Protein AF-A0A940M0L2-F1 (afdb_monomer)

pLDDT: mean 81.34, std 17.47, range [38.0, 96.5]

Foldseek 3Di:
DDDDDDDDDDDDDDDDPPPPPDDDDPDPQLKDKDPKDKDDDPDPDDPDIDIDTDIDRNDPDDDDDDDDDDPVDPDDDDWDWDQDPNDTDID

Structure (mmCIF, N/CA/C/O backbone):
data_AF-A0A940M0L2-F1
#
_entry.id   AF-A0A940M0L2-F1
#
loop_
_atom_site.group_PDB
_atom_site.id
_atom_site.type_symbol
_atom_site.label_atom_id
_atom_site.label_alt_id
_atom_site.label_comp_id
_atom_site.label_asym_id
_atom_site.label_entity_id
_atom_site.label_seq_id
_atom_site.pdbx_PDB_ins_code
_atom_site.Cartn_x
_atom_site.Cartn_y
_atom_site.Cartn_z
_atom_site.occupancy
_atom_site.B_iso_or_equiv
_atom_site.auth_seq_id
_atom_site.auth_comp_id
_atom_site.auth_asym_id
_atom_site.auth_atom_id
_atom_site.pdbx_PDB_model_num
ATOM 1 N N . MET A 1 1 ? 76.991 -20.401 2.405 1.00 38.00 1 MET A N 1
ATOM 2 C CA . MET A 1 1 ? 75.808 -21.227 2.740 1.00 38.00 1 MET A CA 1
ATOM 3 C C . MET A 1 1 ? 74.741 -20.302 3.301 1.00 38.00 1 MET A C 1
ATOM 5 O O . MET A 1 1 ? 74.886 -19.836 4.420 1.00 38.00 1 MET A O 1
ATOM 9 N N . HIS A 1 2 ? 73.747 -19.942 2.488 1.00 41.41 2 HIS A N 1
ATOM 10 C CA . HIS A 1 2 ? 72.676 -19.023 2.878 1.00 41.41 2 HIS A CA 1
ATOM 11 C C . HIS A 1 2 ? 71.488 -19.806 3.447 1.00 41.41 2 HIS A C 1
ATOM 13 O O . HIS A 1 2 ? 71.062 -20.812 2.880 1.00 41.41 2 HIS A O 1
ATOM 19 N N . ILE A 1 3 ? 71.017 -19.355 4.607 1.00 46.16 3 ILE A N 1
ATOM 20 C CA . ILE A 1 3 ? 69.958 -19.949 5.424 1.00 46.16 3 ILE A CA 1
ATOM 21 C C . ILE A 1 3 ? 68.615 -19.789 4.690 1.00 46.16 3 ILE A C 1
ATOM 23 O O . ILE A 1 3 ? 68.267 -18.692 4.261 1.00 46.16 3 ILE A O 1
ATOM 27 N N . ARG A 1 4 ? 67.873 -20.891 4.518 1.00 49.44 4 ARG A N 1
AT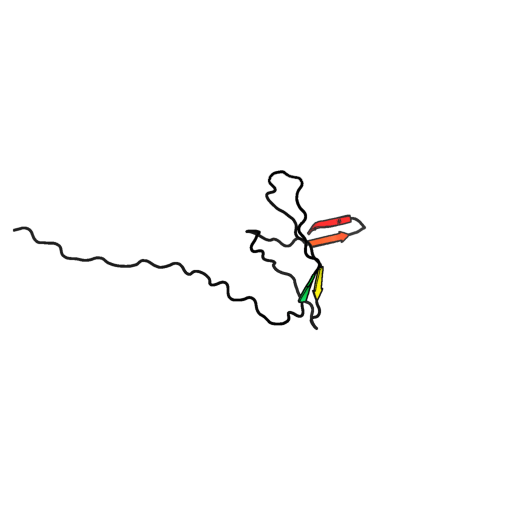OM 28 C CA . ARG A 1 4 ? 66.541 -20.915 3.886 1.00 49.44 4 ARG A CA 1
ATOM 29 C C . ARG A 1 4 ? 65.503 -20.356 4.868 1.00 49.44 4 ARG A C 1
ATOM 31 O O . ARG A 1 4 ? 65.420 -20.894 5.972 1.00 49.44 4 ARG A O 1
ATOM 38 N N . PRO A 1 5 ? 64.667 -19.370 4.501 1.00 50.72 5 PRO A N 1
ATOM 39 C CA . PRO A 1 5 ? 63.533 -19.002 5.327 1.00 50.72 5 PRO A CA 1
ATOM 40 C C . PRO A 1 5 ? 62.374 -19.952 5.006 1.00 50.72 5 PRO A C 1
ATOM 42 O O . PRO A 1 5 ? 61.806 -19.934 3.916 1.00 50.72 5 PRO A O 1
ATOM 45 N N . VAL A 1 6 ? 62.040 -20.811 5.963 1.00 57.16 6 VAL A N 1
ATOM 46 C CA . VAL A 1 6 ? 60.713 -21.419 6.057 1.00 57.16 6 VAL A CA 1
ATOM 47 C C . VAL A 1 6 ? 59.952 -20.565 7.054 1.00 57.16 6 VAL A C 1
ATOM 49 O O . VAL A 1 6 ? 60.351 -20.533 8.210 1.00 57.16 6 VAL A O 1
ATOM 52 N N . LEU A 1 7 ? 58.883 -19.892 6.630 1.00 56.47 7 LEU A N 1
ATOM 53 C CA . LEU A 1 7 ? 57.698 -19.713 7.471 1.00 56.47 7 LEU A CA 1
ATOM 54 C C . LEU A 1 7 ? 56.513 -19.211 6.644 1.00 56.47 7 LEU A C 1
ATOM 56 O O . LEU A 1 7 ? 56.367 -18.046 6.292 1.00 56.47 7 LEU A O 1
ATOM 60 N N . LEU A 1 8 ? 55.701 -20.212 6.327 1.00 55.97 8 LEU A N 1
ATOM 61 C CA . LEU A 1 8 ? 54.299 -20.207 5.961 1.00 55.97 8 LEU A CA 1
ATOM 62 C C . LEU A 1 8 ? 53.502 -19.207 6.827 1.00 55.97 8 LEU A C 1
ATOM 64 O O . LEU A 1 8 ? 53.422 -19.380 8.040 1.00 55.97 8 LEU A O 1
ATOM 68 N N . ALA A 1 9 ? 52.891 -18.195 6.210 1.00 52.84 9 ALA A N 1
ATOM 69 C CA . ALA A 1 9 ? 51.915 -17.315 6.853 1.00 52.84 9 ALA A CA 1
ATOM 70 C C . ALA A 1 9 ? 50.584 -17.415 6.095 1.00 52.84 9 ALA A C 1
ATOM 72 O O . ALA A 1 9 ? 50.291 -16.666 5.168 1.00 52.84 9 ALA A O 1
ATOM 73 N N . THR A 1 10 ? 49.814 -18.434 6.460 1.00 59.12 10 THR A N 1
ATOM 74 C CA . THR A 1 10 ? 48.383 -18.584 6.171 1.00 59.12 10 THR A CA 1
ATOM 75 C C . THR A 1 10 ? 47.611 -17.882 7.289 1.00 59.12 10 THR A C 1
ATOM 77 O O . THR A 1 10 ? 48.049 -18.032 8.420 1.00 59.12 10 THR A O 1
ATOM 80 N N . LEU A 1 11 ? 46.520 -17.154 6.982 1.00 56.53 11 LEU A N 1
ATOM 81 C CA . LEU A 1 11 ? 45.418 -16.620 7.838 1.00 56.53 11 LEU A CA 1
ATOM 82 C C . LEU A 1 11 ? 44.975 -15.280 7.188 1.00 56.53 11 LEU A C 1
ATOM 84 O O . LEU A 1 11 ? 45.829 -14.463 6.882 1.00 56.53 11 LEU A O 1
ATOM 88 N N . LEU A 1 12 ? 43.724 -14.913 6.901 1.00 55.25 12 LEU A N 1
ATOM 89 C CA . LEU A 1 12 ? 42.380 -15.358 7.268 1.00 55.25 12 LEU A CA 1
ATOM 90 C C . LEU A 1 12 ? 41.430 -14.715 6.230 1.00 55.25 12 LEU A C 1
ATOM 92 O O . LEU A 1 12 ? 41.282 -13.495 6.211 1.00 55.25 12 LEU A O 1
ATOM 96 N N . PHE A 1 13 ? 40.794 -15.499 5.358 1.00 53.66 13 PHE A N 1
ATOM 97 C CA . PHE A 1 13 ? 39.661 -15.017 4.558 1.00 53.66 13 PHE A CA 1
ATOM 98 C C . PHE A 1 13 ? 38.423 -15.087 5.460 1.00 53.66 13 PHE A C 1
ATOM 100 O O . PHE A 1 13 ? 37.966 -16.182 5.776 1.00 53.66 13 PHE A O 1
ATOM 107 N N . LEU A 1 14 ? 37.912 -13.942 5.920 1.00 58.25 14 LEU A N 1
ATOM 108 C CA . LEU A 1 14 ? 36.625 -13.852 6.614 1.00 58.25 14 LEU A CA 1
ATOM 109 C C . LEU A 1 14 ? 35.523 -13.813 5.536 1.00 58.25 14 LEU A C 1
ATOM 111 O O . LEU A 1 14 ? 35.411 -12.794 4.849 1.00 58.25 14 LEU A O 1
ATOM 115 N N . PRO A 1 15 ? 34.723 -14.875 5.316 1.00 57.00 15 PRO A N 1
ATOM 116 C CA . PRO A 1 15 ? 33.593 -14.770 4.409 1.00 57.00 15 PRO A CA 1
ATOM 117 C C . PRO A 1 15 ? 32.520 -13.922 5.097 1.00 57.00 15 PRO A C 1
ATOM 119 O O . PRO A 1 15 ? 32.135 -14.185 6.237 1.00 57.00 15 PRO A O 1
ATOM 122 N N . GLY A 1 16 ? 32.087 -12.861 4.414 1.00 57.97 16 GLY A N 1
ATOM 123 C CA . GLY A 1 16 ? 31.089 -11.926 4.919 1.00 57.97 16 GLY A CA 1
ATOM 124 C C . GLY A 1 16 ? 29.808 -12.638 5.352 1.00 57.97 16 GLY A C 1
ATOM 125 O O . GLY A 1 16 ? 29.327 -13.543 4.669 1.00 57.97 16 GLY A O 1
ATOM 126 N N . LEU A 1 17 ? 29.254 -12.210 6.490 1.00 60.69 17 LEU A N 1
ATOM 127 C CA . LEU A 1 17 ? 27.917 -12.587 6.937 1.00 60.69 17 LEU A CA 1
ATOM 128 C C . LEU A 1 17 ? 26.905 -12.182 5.856 1.00 60.69 17 LEU A C 1
ATOM 130 O O . LEU A 1 17 ? 26.464 -11.036 5.790 1.00 60.69 17 LEU A O 1
ATOM 134 N N . ALA A 1 18 ? 26.520 -13.130 5.006 1.00 60.47 18 ALA A N 1
ATOM 135 C CA . ALA A 1 18 ? 25.305 -13.015 4.224 1.00 60.47 18 ALA A CA 1
ATOM 136 C C . ALA A 1 18 ? 24.132 -13.115 5.206 1.00 60.47 18 ALA A C 1
ATOM 138 O O . ALA A 1 18 ? 23.860 -14.184 5.754 1.00 60.47 18 ALA A O 1
ATOM 139 N N . ALA A 1 19 ? 23.461 -11.992 5.468 1.00 60.91 19 ALA A N 1
ATOM 140 C CA . ALA A 1 19 ? 22.199 -11.991 6.191 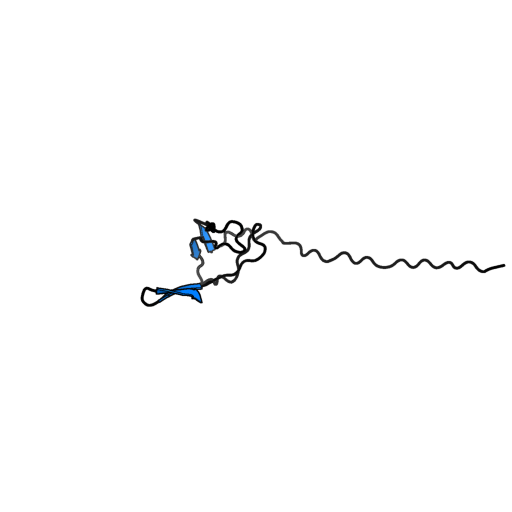1.00 60.91 19 ALA A CA 1
ATOM 141 C C . ALA A 1 19 ? 21.194 -12.833 5.392 1.00 60.91 19 ALA A C 1
ATOM 143 O O . ALA A 1 19 ? 20.675 -12.400 4.363 1.00 60.91 19 ALA A O 1
ATOM 144 N N . ALA A 1 20 ? 20.966 -14.070 5.832 1.00 59.44 20 ALA A N 1
ATOM 145 C CA . ALA A 1 20 ? 19.966 -14.940 5.243 1.00 59.44 20 ALA A CA 1
ATOM 146 C C . ALA A 1 20 ? 18.591 -14.292 5.447 1.00 59.44 20 ALA A C 1
ATOM 148 O O . ALA A 1 20 ? 18.098 -14.191 6.570 1.00 59.44 20 ALA A O 1
ATOM 149 N N . ALA A 1 21 ? 17.976 -13.829 4.358 1.00 63.16 21 ALA A N 1
ATOM 150 C CA . ALA A 1 21 ? 16.581 -13.425 4.361 1.00 63.16 21 ALA A CA 1
ATOM 151 C C . ALA A 1 21 ? 15.736 -14.673 4.656 1.00 63.16 21 ALA A C 1
ATOM 153 O O . ALA A 1 21 ? 15.507 -15.502 3.775 1.00 63.16 21 ALA A O 1
ATOM 154 N N . GLY A 1 22 ? 15.336 -14.842 5.918 1.00 61.91 22 GLY A N 1
ATOM 155 C CA . GLY A 1 22 ? 14.474 -15.941 6.335 1.00 61.91 22 GLY A CA 1
ATOM 156 C C . GLY A 1 22 ? 13.134 -15.925 5.582 1.00 61.91 22 GLY A C 1
ATOM 157 O O . GLY A 1 22 ? 12.688 -14.858 5.136 1.00 61.91 22 GLY A O 1
ATOM 158 N N . PRO A 1 23 ? 12.484 -17.092 5.417 1.00 61.16 23 PRO A N 1
ATOM 159 C CA . PRO A 1 23 ? 11.170 -17.175 4.791 1.00 61.16 23 PRO A CA 1
ATOM 160 C C . PRO A 1 23 ? 10.185 -16.251 5.514 1.00 61.16 23 PRO A C 1
ATOM 162 O O . PRO A 1 23 ? 10.191 -16.149 6.741 1.00 61.16 23 PRO A O 1
ATOM 165 N N . ALA A 1 24 ? 9.350 -15.550 4.742 1.00 63.16 24 ALA A N 1
ATOM 166 C CA . ALA A 1 24 ? 8.291 -14.723 5.308 1.00 63.16 24 ALA A CA 1
ATOM 167 C C . ALA A 1 24 ? 7.384 -15.600 6.191 1.00 63.16 24 ALA A C 1
ATOM 169 O O . ALA A 1 24 ? 7.074 -16.720 5.777 1.00 63.16 24 ALA A O 1
ATOM 170 N N . PRO A 1 25 ? 6.956 -15.133 7.377 1.00 56.19 25 PRO A N 1
ATOM 171 C CA . PRO A 1 25 ? 6.080 -15.913 8.240 1.00 56.19 25 PRO A CA 1
ATOM 172 C C . PRO A 1 25 ? 4.812 -16.318 7.477 1.00 56.19 25 PRO A C 1
ATOM 174 O O . PRO A 1 25 ? 4.070 -15.470 6.989 1.00 56.19 25 PRO A O 1
ATOM 177 N N . THR A 1 26 ? 4.572 -17.626 7.379 1.00 55.56 26 THR A N 1
ATOM 178 C CA . THR A 1 26 ? 3.416 -18.250 6.715 1.00 55.56 26 THR A CA 1
ATOM 179 C C . THR A 1 26 ? 2.217 -18.395 7.657 1.00 55.56 26 THR A C 1
ATOM 181 O O . THR A 1 26 ? 1.442 -19.342 7.548 1.00 55.56 26 THR A O 1
ATOM 184 N N . GLY A 1 27 ? 2.068 -17.485 8.621 1.00 56.31 27 GLY A N 1
ATOM 185 C CA . GLY A 1 27 ? 0.795 -17.328 9.316 1.00 56.31 27 GLY A CA 1
ATOM 186 C C . GLY A 1 27 ? -0.190 -16.652 8.368 1.00 56.31 27 GLY A C 1
ATOM 187 O O . GLY A 1 27 ? 0.210 -15.775 7.600 1.00 56.31 27 GLY A O 1
ATOM 188 N N . SER A 1 28 ? -1.470 -17.023 8.410 1.00 60.41 28 SER A N 1
ATOM 189 C CA . SER A 1 28 ? -2.515 -16.178 7.831 1.00 60.41 28 SER A CA 1
ATOM 190 C C . SER A 1 28 ? -2.490 -14.851 8.588 1.00 60.41 28 SER A C 1
ATOM 192 O O . SER A 1 28 ? -3.074 -14.726 9.664 1.00 60.41 28 SER A O 1
ATOM 194 N N . SER A 1 29 ? -1.720 -13.889 8.084 1.00 79.00 29 SER A N 1
ATOM 195 C CA . SER A 1 29 ? -1.679 -12.545 8.638 1.00 79.00 29 SER A CA 1
ATOM 196 C C . SER A 1 29 ? -3.110 -12.019 8.658 1.00 79.00 29 SER A C 1
ATOM 198 O O . SER A 1 29 ? -3.776 -11.993 7.624 1.00 79.00 29 SER A O 1
ATOM 200 N N . CYS A 1 30 ? -3.595 -11.613 9.832 1.00 91.44 30 CYS A N 1
ATOM 201 C CA . CYS A 1 30 ? -4.899 -10.961 9.954 1.00 91.44 30 CYS A CA 1
ATOM 202 C C . CYS A 1 30 ? -4.919 -9.593 9.248 1.00 91.44 30 CYS A C 1
ATOM 204 O O . CYS A 1 30 ? -5.987 -9.033 9.023 1.00 91.44 30 CYS A O 1
ATOM 206 N N . VAL A 1 31 ? -3.753 -9.082 8.837 1.00 93.56 31 VAL A N 1
ATOM 207 C CA . VAL A 1 31 ? -3.626 -7.991 7.870 1.00 93.56 31 VAL A CA 1
ATOM 208 C C . VAL A 1 31 ? -3.504 -8.564 6.460 1.00 93.56 31 VAL A C 1
ATOM 210 O O . VAL A 1 31 ? -2.580 -9.333 6.184 1.00 93.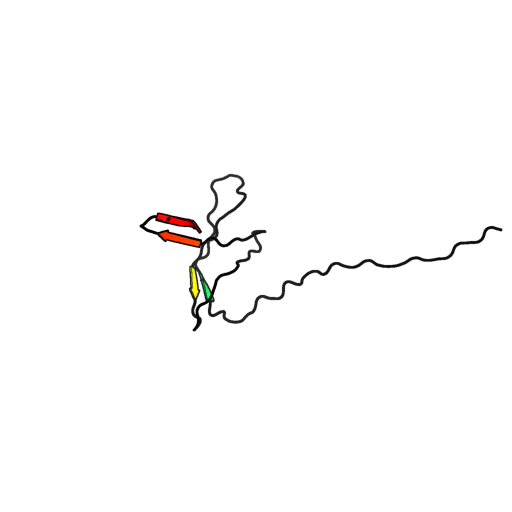56 31 VAL A O 1
ATOM 213 N N . ALA A 1 32 ? -4.389 -8.138 5.562 1.00 92.81 32 ALA A N 1
ATOM 214 C CA . ALA A 1 32 ? -4.386 -8.522 4.154 1.00 92.81 32 ALA A CA 1
ATOM 215 C C . ALA A 1 32 ? -4.192 -7.301 3.246 1.00 92.81 32 ALA A C 1
ATOM 217 O O . ALA A 1 32 ? -4.658 -6.207 3.559 1.00 92.81 32 ALA A O 1
ATOM 218 N N . MET A 1 33 ? -3.541 -7.493 2.097 1.00 91.81 33 MET A N 1
ATOM 219 C CA . MET A 1 33 ? -3.436 -6.487 1.038 1.00 91.81 33 MET A CA 1
ATOM 220 C C . MET A 1 33 ? -4.091 -7.015 -0.241 1.00 91.81 33 MET A C 1
ATOM 222 O O . MET A 1 33 ? -3.919 -8.180 -0.591 1.00 91.81 33 MET A O 1
ATOM 226 N N . SER A 1 34 ? -4.835 -6.161 -0.939 1.00 94.12 34 SER A N 1
ATOM 227 C CA . SER A 1 34 ? -5.528 -6.479 -2.195 1.00 94.12 34 SER A CA 1
ATOM 228 C C . SER A 1 34 ? -5.405 -5.326 -3.191 1.00 94.12 34 SER A C 1
ATOM 230 O O . SER A 1 34 ? -5.018 -4.217 -2.812 1.00 94.12 34 SER A O 1
ATOM 232 N N . ASP A 1 35 ? -5.721 -5.602 -4.458 1.00 96.50 35 ASP A N 1
ATOM 233 C CA . ASP A 1 35 ? -5.844 -4.592 -5.519 1.00 96.50 35 ASP A CA 1
ATOM 234 C C . ASP A 1 35 ? -4.577 -3.734 -5.697 1.00 96.50 35 ASP A C 1
ATOM 236 O O . ASP A 1 35 ? -4.636 -2.522 -5.893 1.00 96.50 35 ASP A O 1
ATOM 240 N N . GLY A 1 36 ? -3.407 -4.370 -5.567 1.00 94.75 36 GLY A N 1
ATOM 241 C CA . GLY A 1 36 ? -2.109 -3.707 -5.656 1.00 94.75 36 GLY A CA 1
ATOM 242 C C . GLY A 1 36 ? -1.729 -3.330 -7.089 1.00 94.75 36 GLY A C 1
ATOM 243 O O . GLY A 1 36 ? -1.810 -4.158 -7.996 1.00 94.75 36 GLY A O 1
ATOM 244 N N . TRP A 1 37 ? -1.252 -2.103 -7.290 1.00 95.69 37 TRP A N 1
ATOM 245 C CA . TRP A 1 37 ? -0.761 -1.615 -8.581 1.00 95.69 37 TRP A CA 1
ATOM 246 C C . TRP A 1 37 ? 0.339 -0.560 -8.406 1.00 95.69 37 TRP A C 1
ATOM 248 O O . TRP A 1 37 ? 0.537 -0.007 -7.327 1.00 95.69 37 TRP A O 1
ATOM 258 N N . VAL A 1 38 ? 1.085 -0.283 -9.475 1.00 94.88 38 VAL A N 1
ATOM 259 C CA . VAL A 1 38 ? 2.122 0.759 -9.5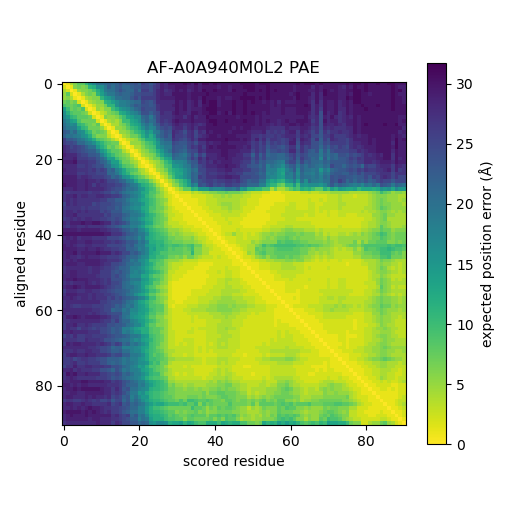05 1.00 94.88 38 VAL A CA 1
ATOM 260 C C . VAL A 1 38 ? 1.754 1.779 -10.568 1.00 94.88 38 VAL A C 1
ATOM 262 O O . VAL A 1 38 ? 1.474 1.414 -11.711 1.00 94.88 38 VAL A O 1
ATOM 265 N N . ARG A 1 39 ? 1.780 3.065 -10.213 1.00 93.75 39 ARG A N 1
ATOM 266 C CA . ARG A 1 39 ? 1.593 4.143 -11.184 1.00 93.75 39 ARG A CA 1
ATOM 267 C C . ARG A 1 39 ? 2.868 4.322 -11.992 1.00 93.75 39 ARG A C 1
ATOM 269 O O . ARG A 1 39 ? 3.892 4.745 -11.458 1.00 93.75 39 ARG A O 1
ATOM 276 N N . LEU A 1 40 ? 2.785 4.038 -13.288 1.00 92.31 40 LEU A N 1
ATOM 277 C CA . LEU A 1 40 ? 3.867 4.325 -14.221 1.00 92.31 40 LEU A CA 1
ATOM 278 C C . LEU A 1 40 ? 4.037 5.837 -14.387 1.00 92.31 40 LEU A C 1
ATOM 280 O O . LEU A 1 40 ? 3.064 6.591 -14.456 1.00 92.31 40 LEU A O 1
ATOM 284 N N . SER A 1 41 ? 5.291 6.270 -14.442 1.00 91.56 41 SER A N 1
ATOM 285 C CA . SER A 1 41 ? 5.630 7.656 -14.741 1.00 91.56 41 SER A CA 1
ATOM 286 C C . SER A 1 41 ? 5.653 7.867 -16.255 1.00 91.56 41 SER A C 1
ATOM 288 O O . SER A 1 41 ? 6.172 7.007 -16.966 1.00 91.56 41 SER A O 1
ATOM 290 N N . PRO A 1 42 ? 5.157 9.008 -16.764 1.00 91.69 42 PRO A N 1
ATOM 291 C CA . PRO A 1 42 ? 5.329 9.372 -18.168 1.00 91.69 42 PRO A CA 1
ATOM 292 C C . PRO A 1 42 ? 6.777 9.773 -18.502 1.00 91.69 42 PRO A C 1
ATOM 294 O O . PRO A 1 42 ? 7.110 9.942 -19.672 1.00 91.69 42 PRO A O 1
ATOM 297 N N . ALA A 1 43 ? 7.646 9.954 -17.500 1.00 93.44 43 ALA A N 1
ATOM 298 C CA . ALA A 1 43 ? 9.050 10.263 -17.735 1.00 93.44 43 ALA A CA 1
ATOM 299 C C . ALA A 1 43 ? 9.762 9.070 -18.411 1.00 93.44 43 ALA A C 1
ATOM 301 O O . ALA A 1 43 ? 9.572 7.937 -17.971 1.00 93.44 43 ALA A O 1
ATOM 302 N N . PRO A 1 44 ? 10.649 9.291 -19.403 1.00 88.06 44 PRO A N 1
ATOM 303 C CA . PRO A 1 44 ? 11.326 8.203 -20.121 1.00 88.06 44 PRO A CA 1
ATOM 304 C C . PRO A 1 44 ? 12.181 7.285 -19.233 1.00 88.06 44 PRO A C 1
ATOM 306 O O . PRO A 1 44 ? 12.391 6.121 -19.560 1.00 88.06 44 PRO A O 1
ATOM 309 N N . ARG A 1 45 ? 12.715 7.820 -18.128 1.00 89.31 45 ARG A N 1
ATOM 310 C CA . ARG A 1 45 ? 13.550 7.104 -17.149 1.00 89.31 45 ARG A CA 1
ATOM 311 C C . ARG A 1 45 ? 13.253 7.631 -15.741 1.00 89.31 45 ARG A C 1
ATOM 313 O O . ARG A 1 45 ? 13.953 8.531 -15.276 1.00 89.31 45 ARG A O 1
ATOM 320 N N . PRO A 1 46 ? 12.180 7.164 -15.087 1.00 90.06 46 PRO A N 1
ATOM 321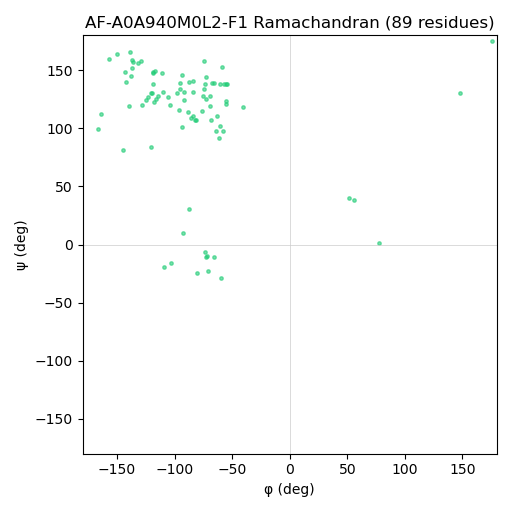 C CA . PRO A 1 46 ? 11.819 7.637 -13.759 1.00 90.06 46 PRO A CA 1
ATOM 322 C C . PRO A 1 46 ? 12.772 7.075 -12.703 1.00 90.06 46 PRO A C 1
ATOM 324 O O . PRO A 1 46 ? 13.094 5.891 -12.719 1.00 90.06 46 PRO A O 1
ATOM 327 N N . MET A 1 47 ? 13.178 7.921 -11.756 1.00 90.75 47 MET A N 1
ATOM 328 C CA . MET A 1 47 ? 13.990 7.499 -10.607 1.00 90.75 47 MET A CA 1
ATOM 329 C C . MET A 1 47 ? 13.148 6.854 -9.500 1.00 90.75 47 MET A C 1
ATOM 331 O O . MET A 1 47 ? 13.661 6.072 -8.709 1.00 90.75 47 MET A O 1
ATOM 335 N N . MET A 1 48 ? 11.854 7.182 -9.435 1.00 93.12 48 MET A N 1
ATOM 336 C CA . MET A 1 48 ? 10.919 6.695 -8.421 1.00 93.12 48 MET A CA 1
ATOM 337 C C . MET A 1 48 ? 9.548 6.448 -9.050 1.00 93.12 48 MET A C 1
ATOM 339 O O . MET A 1 48 ? 9.144 7.160 -9.974 1.00 93.12 48 MET A O 1
ATOM 343 N N . LEU A 1 49 ? 8.828 5.459 -8.524 1.00 95.62 49 LEU A N 1
ATOM 344 C CA . LEU A 1 49 ? 7.429 5.175 -8.845 1.00 95.62 49 LEU A CA 1
ATOM 345 C C . LEU A 1 49 ? 6.631 5.061 -7.544 1.00 95.62 49 LEU A C 1
ATOM 347 O O . LEU A 1 49 ? 7.197 4.776 -6.491 1.00 95.62 49 LEU A O 1
ATOM 351 N N . ALA A 1 50 ? 5.317 5.261 -7.628 1.00 92.56 50 ALA A N 1
ATOM 352 C CA . ALA A 1 50 ? 4.416 5.122 -6.489 1.00 92.56 50 ALA A CA 1
ATOM 353 C C . ALA A 1 50 ? 3.600 3.830 -6.611 1.00 92.56 50 ALA A C 1
ATOM 355 O O . ALA A 1 50 ? 2.963 3.584 -7.641 1.00 92.56 50 ALA A O 1
ATOM 356 N N . GLY A 1 51 ? 3.639 3.011 -5.562 1.00 93.25 51 GLY A N 1
ATOM 357 C CA . GLY A 1 51 ? 2.786 1.838 -5.404 1.00 93.25 51 GLY A CA 1
ATOM 358 C C . GLY A 1 51 ? 1.526 2.174 -4.612 1.00 93.25 51 GLY A C 1
ATOM 359 O O . GLY A 1 51 ? 1.563 2.991 -3.696 1.00 93.25 51 GLY A O 1
ATOM 360 N N . PHE A 1 52 ? 0.424 1.521 -4.957 1.00 93.12 52 PHE A N 1
ATOM 361 C CA . PHE A 1 52 ? -0.878 1.685 -4.324 1.00 93.12 52 PHE A CA 1
ATOM 362 C C . PHE A 1 52 ? -1.516 0.316 -4.094 1.00 93.12 52 PHE A C 1
ATOM 364 O O . PHE A 1 52 ? -1.202 -0.656 -4.779 1.00 93.12 52 PHE A O 1
ATOM 371 N N . GLY A 1 53 ? -2.432 0.241 -3.137 1.00 93.94 53 GLY A N 1
ATOM 372 C CA . GLY A 1 53 ? -3.247 -0.941 -2.878 1.00 93.94 53 GLY A CA 1
ATOM 373 C C . GLY A 1 53 ? -4.118 -0.739 -1.647 1.00 93.94 53 GLY A C 1
ATOM 374 O O . GLY A 1 53 ? -4.004 0.278 -0.958 1.00 93.94 53 GLY A O 1
ATOM 375 N N . ARG A 1 54 ? -4.990 -1.706 -1.362 1.00 95.25 54 ARG A N 1
ATOM 376 C CA . ARG A 1 54 ? -5.871 -1.670 -0.191 1.00 95.25 54 ARG A CA 1
ATOM 377 C C . ARG A 1 54 ? -5.362 -2.617 0.883 1.00 95.25 54 ARG A C 1
ATOM 379 O O . ARG A 1 54 ? -5.296 -3.821 0.647 1.00 95.25 54 ARG A O 1
ATOM 386 N N . ILE A 1 55 ? -5.058 -2.074 2.059 1.00 94.44 55 ILE A N 1
ATOM 387 C CA . ILE A 1 55 ? -4.714 -2.840 3.262 1.00 94.44 55 ILE A CA 1
ATOM 388 C C . ILE A 1 55 ? -5.966 -2.954 4.137 1.00 94.44 55 ILE A C 1
ATOM 390 O O . ILE A 1 55 ? -6.627 -1.954 4.407 1.00 94.44 55 ILE A O 1
ATOM 394 N N . ILE A 1 56 ? -6.295 -4.168 4.574 1.00 94.94 56 ILE A N 1
ATOM 395 C CA . ILE A 1 56 ? -7.397 -4.466 5.493 1.00 94.94 56 ILE A CA 1
ATOM 396 C C . ILE A 1 56 ? -6.794 -5.033 6.774 1.00 94.94 56 ILE A C 1
ATOM 398 O O . ILE A 1 56 ? -6.057 -6.016 6.728 1.00 94.94 56 ILE A O 1
ATOM 402 N N . ASN A 1 57 ? -7.127 -4.426 7.912 1.00 94.88 57 ASN A N 1
ATOM 403 C CA . ASN A 1 57 ? -6.808 -4.964 9.229 1.00 94.88 57 ASN A CA 1
ATOM 404 C C . ASN A 1 57 ? -7.991 -5.796 9.748 1.00 94.88 57 ASN A C 1
ATOM 406 O O . ASN A 1 57 ? -8.971 -5.235 10.228 1.00 94.88 57 ASN A O 1
ATOM 410 N N . GLY A 1 58 ? -7.900 -7.121 9.643 1.00 95.12 58 GLY A N 1
ATOM 411 C CA . GLY A 1 58 ? -8.834 -8.076 10.248 1.00 95.12 58 GLY A CA 1
ATOM 412 C C . GLY A 1 58 ? -8.396 -8.571 11.631 1.00 95.12 58 GLY A C 1
ATOM 413 O O . GLY A 1 58 ? -8.956 -9.541 12.137 1.00 95.12 58 GLY A O 1
ATOM 414 N N . CYS A 1 59 ? -7.366 -7.970 12.231 1.00 94.88 59 CYS A N 1
ATOM 415 C CA . CYS A 1 59 ? -6.905 -8.322 13.569 1.00 94.88 59 CYS A CA 1
ATOM 416 C C . CYS A 1 59 ? -7.864 -7.781 14.641 1.00 94.88 59 CYS A C 1
ATOM 418 O O . CYS A 1 59 ? -8.564 -6.793 14.435 1.00 94.88 59 CYS A O 1
ATOM 420 N N . THR A 1 60 ? -7.848 -8.381 15.832 1.00 95.06 60 THR A N 1
ATOM 421 C CA . THR A 1 60 ? -8.630 -7.903 16.990 1.00 95.06 60 THR A CA 1
ATOM 422 C C . THR A 1 60 ? -8.056 -6.636 17.631 1.00 95.06 60 THR A C 1
ATOM 424 O O . THR A 1 60 ? -8.668 -6.063 18.528 1.00 95.06 60 THR A O 1
ATOM 427 N N . THR A 1 61 ? -6.880 -6.191 17.182 1.00 93.81 61 THR A N 1
ATOM 428 C CA . THR A 1 61 ? -6.172 -5.013 17.684 1.00 93.81 61 THR A CA 1
ATOM 429 C C . THR A 1 61 ? -5.701 -4.121 16.538 1.00 93.81 61 THR A C 1
ATOM 431 O O . THR A 1 61 ? -5.503 -4.568 15.402 1.00 93.81 61 THR A O 1
ATOM 434 N N . ALA A 1 62 ? -5.507 -2.836 16.841 1.00 95.44 62 ALA A N 1
ATOM 435 C CA . ALA A 1 62 ? -4.939 -1.883 15.897 1.00 95.44 62 ALA A CA 1
ATOM 436 C C . ALA A 1 62 ? -3.520 -2.301 15.481 1.00 95.44 62 ALA A C 1
ATOM 438 O O . ALA A 1 62 ? -2.717 -2.722 16.313 1.00 95.44 62 ALA A O 1
ATOM 439 N N . GLN A 1 63 ? -3.226 -2.163 14.190 1.00 94.50 63 GLN A N 1
ATOM 440 C CA . GLN A 1 63 ? -1.927 -2.465 13.593 1.00 94.50 63 GLN A CA 1
ATOM 441 C C . GLN A 1 63 ? -1.325 -1.190 13.004 1.00 94.50 63 GLN A C 1
ATOM 443 O O . GLN A 1 63 ? -2.057 -0.317 12.538 1.00 94.50 63 GLN A O 1
ATOM 448 N N . VAL A 1 64 ? 0.006 -1.102 12.993 1.00 93.56 64 VAL A N 1
ATOM 449 C CA . VAL A 1 64 ? 0.745 0.032 12.422 1.00 93.56 64 VAL A CA 1
ATOM 450 C C . VAL A 1 64 ? 1.545 -0.449 11.218 1.00 93.56 64 VAL A C 1
ATOM 452 O O . VAL A 1 64 ? 2.314 -1.405 11.312 1.00 93.56 64 VAL A O 1
ATOM 455 N N . VAL A 1 65 ? 1.384 0.227 10.081 1.00 92.94 65 VAL A N 1
ATOM 456 C CA . VAL A 1 65 ? 2.186 -0.032 8.881 1.00 92.94 65 VAL A CA 1
ATOM 457 C C . VAL A 1 65 ? 3.477 0.773 8.990 1.00 92.94 65 VAL A C 1
ATOM 459 O O . VAL A 1 65 ? 3.453 1.995 8.896 1.00 92.94 65 VAL A O 1
ATOM 462 N N . VAL A 1 66 ? 4.598 0.088 9.217 1.00 94.00 66 VAL A N 1
ATOM 463 C CA . VAL A 1 66 ? 5.907 0.734 9.449 1.00 94.00 66 VAL A CA 1
ATOM 464 C C . VAL A 1 66 ? 6.894 0.559 8.299 1.00 94.00 66 VAL A C 1
ATOM 466 O O . VAL A 1 66 ? 7.856 1.310 8.200 1.00 94.00 66 VAL A O 1
ATOM 469 N N . ALA A 1 67 ? 6.676 -0.428 7.428 1.00 92.44 67 ALA A N 1
ATOM 470 C CA . ALA A 1 67 ? 7.549 -0.701 6.295 1.00 92.44 67 ALA A CA 1
ATOM 471 C C . ALA A 1 67 ? 6.812 -1.452 5.182 1.00 92.44 67 ALA A C 1
ATOM 473 O O . ALA A 1 67 ? 5.811 -2.133 5.415 1.00 92.44 67 ALA A O 1
ATOM 474 N N . ALA A 1 68 ? 7.372 -1.378 3.979 1.00 92.56 68 ALA A N 1
ATOM 475 C CA . ALA A 1 68 ? 7.042 -2.232 2.848 1.00 92.56 68 ALA A CA 1
ATOM 476 C C . ALA A 1 68 ? 8.343 -2.654 2.149 1.00 92.56 68 ALA A C 1
ATOM 478 O O . ALA A 1 68 ? 9.378 -2.013 2.305 1.00 92.56 68 ALA A O 1
ATOM 479 N N . ARG A 1 69 ? 8.306 -3.752 1.391 1.00 92.94 69 ARG A N 1
ATOM 480 C CA . ARG A 1 69 ? 9.469 -4.255 0.646 1.00 92.94 69 ARG A CA 1
ATOM 481 C C . ARG A 1 69 ? 9.066 -4.697 -0.748 1.00 92.94 69 ARG A C 1
ATOM 483 O O . ARG A 1 69 ? 7.939 -5.148 -0.952 1.00 92.94 69 ARG A O 1
ATOM 490 N N . SER A 1 70 ? 10.001 -4.627 -1.688 1.00 91.88 70 SER A N 1
ATOM 491 C CA . SER A 1 70 ? 9.792 -5.116 -3.046 1.00 91.88 70 SER A CA 1
ATOM 492 C C . SER A 1 70 ? 11.053 -5.782 -3.592 1.00 91.88 70 SER A C 1
ATOM 494 O O . SER A 1 70 ? 12.137 -5.242 -3.414 1.00 91.88 70 SER A O 1
ATOM 496 N N . PRO A 1 71 ? 10.939 -6.907 -4.318 1.00 93.44 71 PRO A N 1
ATOM 497 C CA . PRO A 1 71 ? 12.067 -7.462 -5.063 1.00 93.44 71 PRO A CA 1
ATOM 498 C C . PRO A 1 71 ? 12.421 -6.637 -6.316 1.00 93.44 71 PRO A C 1
ATOM 500 O O . PRO A 1 71 ? 13.438 -6.904 -6.947 1.00 93.44 71 PRO A O 1
ATOM 503 N N . ARG A 1 72 ? 11.578 -5.669 -6.717 1.00 91.94 72 ARG A N 1
ATOM 504 C CA . ARG A 1 72 ? 11.772 -4.842 -7.925 1.00 91.94 72 ARG A CA 1
ATOM 505 C C . ARG A 1 72 ? 12.269 -3.424 -7.650 1.00 91.94 72 ARG A C 1
ATOM 507 O O . ARG A 1 72 ? 12.712 -2.766 -8.584 1.00 91.94 72 ARG A O 1
ATOM 514 N N . PHE A 1 73 ? 12.180 -2.956 -6.409 1.00 92.31 73 PHE A N 1
ATOM 515 C CA . PHE A 1 73 ? 12.596 -1.612 -6.014 1.00 92.31 73 PHE A CA 1
ATOM 516 C C . PHE A 1 73 ? 13.637 -1.729 -4.908 1.00 92.31 73 PHE A C 1
ATOM 518 O O . PHE A 1 73 ? 13.400 -2.417 -3.919 1.00 92.31 73 PHE A O 1
ATOM 525 N N . GLY A 1 74 ? 14.786 -1.076 -5.099 1.00 93.19 74 GLY A N 1
ATOM 526 C CA . GLY A 1 74 ? 15.899 -1.127 -4.147 1.00 93.19 74 GLY A CA 1
ATOM 527 C C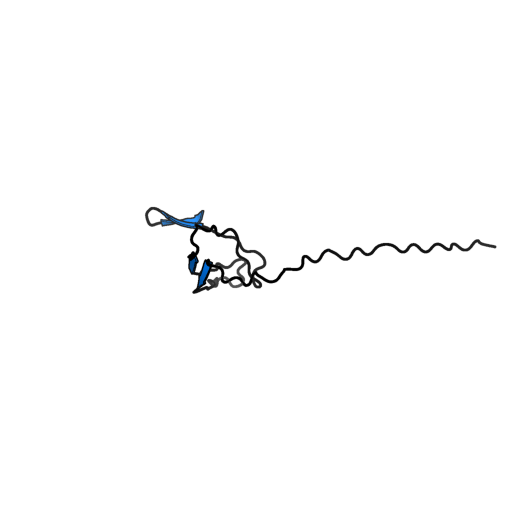 . GLY A 1 74 ? 15.637 -0.373 -2.841 1.00 93.19 74 GLY A C 1
ATOM 528 O O . GLY A 1 74 ? 16.245 -0.704 -1.832 1.00 93.19 74 GLY A O 1
ATOM 529 N N . ASP A 1 75 ? 14.716 0.594 -2.858 1.00 94.00 75 ASP A N 1
ATOM 530 C CA . ASP A 1 75 ? 14.266 1.347 -1.687 1.00 94.00 75 ASP A CA 1
ATOM 531 C C . ASP A 1 75 ? 12.741 1.529 -1.728 1.00 94.00 75 ASP A C 1
ATOM 533 O O . ASP A 1 75 ? 12.150 1.652 -2.809 1.00 94.00 75 ASP A O 1
ATOM 537 N N . VAL A 1 76 ? 12.104 1.507 -0.555 1.00 95.50 76 VAL A N 1
ATOM 538 C CA . VAL A 1 76 ? 10.660 1.711 -0.390 1.00 95.50 76 VAL A CA 1
ATOM 539 C C . VAL A 1 76 ? 10.422 2.578 0.843 1.00 95.50 76 VAL A C 1
ATOM 541 O O . VAL A 1 76 ? 10.726 2.175 1.963 1.00 95.50 76 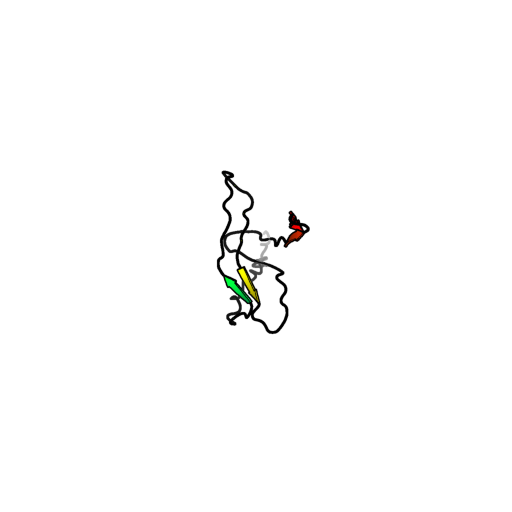VAL A O 1
ATOM 544 N N . SER A 1 77 ? 9.805 3.740 0.635 1.00 93.81 77 SER A N 1
ATOM 545 C CA . SER A 1 77 ? 9.355 4.643 1.698 1.00 93.81 77 SER A CA 1
ATOM 546 C C . SER A 1 77 ? 7.828 4.686 1.769 1.00 93.81 77 SER A C 1
ATOM 548 O O . SER A 1 77 ? 7.138 4.548 0.757 1.00 93.81 77 SER A O 1
ATOM 550 N N . LEU A 1 78 ? 7.294 4.867 2.978 1.00 93.31 78 LEU A N 1
ATOM 551 C CA . LEU A 1 78 ? 5.869 5.095 3.215 1.00 93.31 78 LEU A CA 1
ATOM 552 C C . LEU A 1 78 ? 5.609 6.595 3.306 1.00 93.31 78 LEU A C 1
ATOM 554 O O . LEU A 1 78 ? 6.342 7.306 3.985 1.00 93.31 78 LEU A O 1
ATOM 558 N N . HIS A 1 79 ? 4.566 7.051 2.619 1.00 91.88 79 HIS A N 1
ATOM 559 C CA . HIS A 1 79 ? 4.144 8.448 2.614 1.00 91.88 79 HIS A CA 1
ATOM 560 C C . HIS A 1 79 ? 2.687 8.495 3.036 1.00 91.88 79 HIS A C 1
ATOM 562 O O . HIS A 1 79 ? 1.844 7.833 2.420 1.00 91.88 79 HIS A O 1
ATOM 568 N N . GLU A 1 80 ? 2.384 9.256 4.079 1.00 90.75 80 GLU A N 1
ATOM 569 C CA . GLU A 1 80 ? 1.007 9.431 4.509 1.00 90.75 80 GLU A CA 1
ATOM 570 C C . GLU A 1 80 ? 0.375 10.535 3.665 1.00 90.75 80 GLU A C 1
ATOM 572 O O . GLU A 1 80 ? 0.950 11.602 3.465 1.00 90.75 80 GLU A O 1
ATOM 577 N N . THR A 1 81 ? -0.812 10.281 3.125 1.00 90.56 81 THR A N 1
ATOM 578 C CA . THR A 1 81 ? -1.591 11.303 2.429 1.00 90.56 81 THR A CA 1
ATOM 579 C C . THR A 1 81 ? -2.990 11.331 3.012 1.00 90.56 81 THR A C 1
ATOM 581 O O . THR A 1 81 ? -3.702 10.330 2.964 1.00 90.56 81 THR A O 1
ATOM 584 N N . GLN A 1 82 ? -3.382 12.477 3.557 1.00 91.31 82 GLN A N 1
ATOM 585 C CA . GLN A 1 82 ? -4.709 12.701 4.117 1.00 91.31 82 GLN A CA 1
ATOM 586 C C . GLN A 1 82 ? -5.418 13.816 3.359 1.00 91.31 82 GLN A C 1
ATOM 588 O O . GLN A 1 82 ? -4.792 14.771 2.905 1.00 91.31 82 GLN A O 1
ATOM 593 N N . VAL A 1 83 ? -6.740 13.719 3.242 1.00 91.62 83 VAL A N 1
ATOM 594 C CA . VAL A 1 83 ? -7.554 14.835 2.756 1.00 91.62 83 VAL A CA 1
ATOM 595 C C . VAL A 1 83 ? -7.927 15.699 3.955 1.00 91.62 83 VAL A C 1
ATOM 597 O O . VAL A 1 83 ? -8.666 15.254 4.828 1.00 91.62 83 VAL A O 1
ATOM 600 N N . VAL A 1 84 ? -7.422 16.929 3.987 1.00 94.62 84 VAL A N 1
ATOM 601 C CA . VAL A 1 84 ? -7.725 17.931 5.016 1.00 94.62 84 VAL A CA 1
ATOM 602 C C . VAL A 1 84 ? -8.388 19.112 4.321 1.00 94.62 84 VAL A C 1
ATOM 604 O O . VAL A 1 84 ? -7.828 19.652 3.365 1.00 94.62 84 VAL A O 1
ATOM 607 N N . ASP A 1 85 ? -9.602 19.465 4.749 1.00 94.69 85 ASP A N 1
ATOM 608 C CA . ASP A 1 85 ? -10.415 20.539 4.157 1.00 94.69 85 ASP A CA 1
ATOM 609 C C . ASP A 1 85 ? -10.573 20.416 2.627 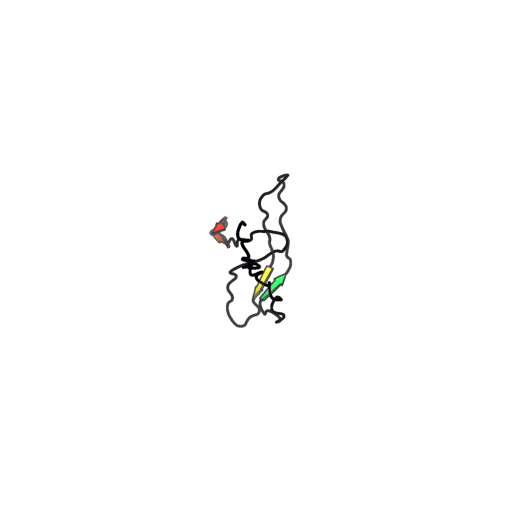1.00 94.69 85 ASP A C 1
ATOM 611 O O . ASP A 1 85 ? -10.474 21.384 1.877 1.00 94.69 85 ASP A O 1
ATOM 615 N N . GLY A 1 86 ? -10.765 19.184 2.141 1.00 95.50 86 GLY A N 1
ATOM 616 C CA . GLY A 1 86 ? -10.917 18.883 0.712 1.00 95.50 86 GLY A CA 1
ATOM 617 C C . GLY A 1 86 ? -9.613 18.877 -0.095 1.00 95.50 86 GLY A C 1
ATOM 618 O O . GLY A 1 86 ? -9.645 18.611 -1.295 1.00 95.50 86 GLY A O 1
ATOM 619 N N . VAL A 1 87 ? -8.460 19.119 0.538 1.00 93.62 87 VAL A N 1
ATOM 620 C CA . VAL A 1 87 ? -7.148 19.133 -0.120 1.00 93.62 87 VAL A CA 1
ATOM 621 C C . VAL A 1 87 ? -6.322 17.928 0.312 1.00 93.62 87 VAL A C 1
ATOM 623 O O . VAL A 1 87 ? -6.168 17.657 1.499 1.00 93.62 87 VAL A O 1
ATOM 626 N N . SER A 1 88 ? -5.740 17.225 -0.658 1.00 90.00 88 SER A N 1
ATOM 627 C CA . SER A 1 88 ? -4.779 16.153 -0.398 1.00 90.00 88 SER A CA 1
ATOM 628 C C . SER A 1 88 ? -3.471 16.731 0.155 1.00 90.00 88 SER A C 1
ATOM 630 O O . SER A 1 88 ? -2.825 17.560 -0.493 1.00 90.00 88 SER A O 1
ATOM 632 N N . ARG A 1 89 ? -3.092 16.326 1.367 1.00 91.94 89 ARG A N 1
ATOM 633 C CA . ARG A 1 89 ? -1.897 16.766 2.095 1.00 91.94 89 ARG A CA 1
ATOM 634 C C . ARG A 1 89 ? -1.021 15.562 2.396 1.00 91.94 89 ARG A C 1
ATOM 636 O O . ARG A 1 89 ? -1.506 14.564 2.921 1.00 91.94 89 ARG A O 1
ATOM 643 N N . MET A 1 90 ? 0.261 15.682 2.077 1.00 87.62 90 MET A N 1
ATOM 644 C CA . MET A 1 90 ? 1.268 14.666 2.367 1.00 87.62 90 MET A CA 1
ATOM 645 C C . MET A 1 90 ? 1.965 15.003 3.687 1.00 87.62 90 MET A C 1
ATOM 647 O O . MET A 1 90 ? 2.242 16.181 3.937 1.00 87.62 90 MET A O 1
ATOM 651 N N . ARG A 1 91 ? 2.220 13.993 4.515 1.00 79.56 91 ARG A N 1
ATOM 652 C CA . ARG A 1 91 ? 2.940 14.102 5.786 1.00 79.56 91 ARG A CA 1
ATOM 653 C C . ARG A 1 91 ? 4.033 13.045 5.875 1.00 79.56 91 ARG A C 1
ATOM 655 O O . ARG A 1 91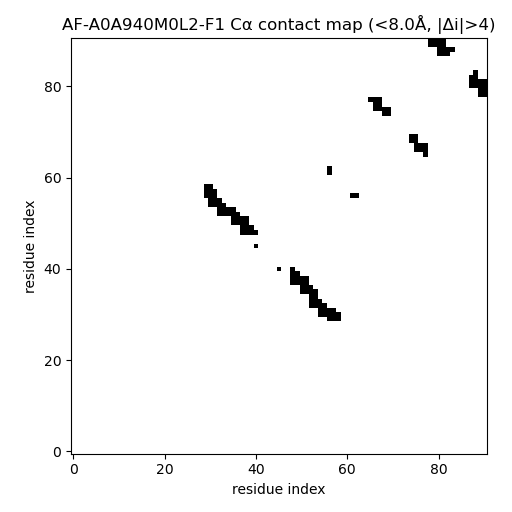 ? 3.829 11.936 5.326 1.00 79.56 91 ARG A O 1
#

Sequence (91 aa):
MHIRPVLLATLLFLPGLAAAAGPAPTGSSCVAMSDGWVRLSPAPRPMMLAGFGRIINGCTTAQVVVAARSPRFGDVSLHETQVVDGVSRMR

Mean predicted aligned error: 13.47 Å

Secondary structure (DSSP, 8-state):
-PPP-----------------PPPP-S--SEEEEEEEEE--SSSS-S--EEEEEEEE-SSS---------SS-S------EEEETTEEEE-

Solvent-accessible surface area (backbone atoms only — not comparable to full-atom values): 6776 Å² total; per-residue (Å²): 139,84,85,81,87,83,79,90,83,84,86,83,87,78,81,76,86,75,80,76,80,69,81,76,81,86,62,87,60,48,60,46,76,45,84,68,50,67,54,80,64,90,55,98,79,64,94,73,74,53,74,51,60,48,76,45,79,69,48,100,60,93,82,82,92,87,81,68,86,54,100,87,45,97,72,70,84,90,74,51,71,46,73,57,97,89,38,82,41,77,98

Radius of gyration: 25.49 Å; Cα contacts (8 Å, |Δi|>4): 68; chains: 1; bounding box: 87×42×38 Å